Protein AF-U5VV62-F1 (afdb_monomer)

Secondary structure (DSSP, 8-state):
-PPP-----STTSSHHHHHHHHHTTS---EEE--HHHHHHHHHT-TTS---HHHHHHHHHHHHHS---GGGEEES--S-HHHHHHHHHHHHHTTTTS--

Sequence (99 aa):
MSTLLVIAGPPGAGKSTVSSIVSSRLSPSVLLPSVERCVQDVTTREGNRDDEPGTRHMHQQFVQAPIDARHLIIEPTGTPEEVATSILSRYRQGAFSYA

pLDDT: mean 79.94, std 8.94, range [45.31, 92.56]

Solvent-accessible surface area (backbone atoms only — not comparable to full-atom values): 6263 Å² total; per-residue (Å²): 136,89,84,87,86,86,82,80,73,62,93,88,64,48,47,69,60,53,50,51,59,48,52,75,73,48,70,58,76,45,82,44,63,52,63,67,57,53,35,52,59,46,61,71,41,91,90,58,71,88,44,52,70,59,45,50,55,53,47,51,52,61,72,69,45,97,65,63,69,70,26,52,41,70,60,74,71,78,53,73,67,55,43,50,51,52,52,54,51,40,52,76,71,48,58,46,59,84,132

Mean predicted aligned error: 8.12 Å

InterPro domains:
  IPR027417 P-loop containing nucleoside triphosphate hydrolase [G3DSA:3.40.50.300] (1-31)
  IPR027417 P-loop containing nucleoside triphosphate hydrolase [G3DSA:3.40.50.300] (32-99)
  IPR027417 P-loop containing nucleoside triphosphate hydrolase [SSF52540] (4-93)

Organism: NCBI:txid1246995

Foldseek 3Di:
DDDDDDQDDDPPPCSVVVVVVVPVVDLAADEQADLVVQQVVVVPDPDDDNPSVVSVVVSVCVVPDPHDCLRYDYRDDDDPVVVVVVVVVCVVVVSRPDD

Nearest PDB structures (foldseek):
  4rfv-assembly1_B  TM=2.851E-01  e=2.816E+00  Mycobacterium tuberculosis H37Rv
  4rfv-assembly1_A  TM=2.843E-01  e=3.422E+00  Mycobacterium tuberculosis H37Rv

Structure (mmCIF, N/CA/C/O backbone):
data_AF-U5VV62-F1
#
_entry.id   AF-U5VV62-F1
#
loop_
_atom_site.group_PDB
_atom_site.id
_atom_site.type_symbol
_atom_site.label_atom_id
_atom_site.label_alt_id
_atom_site.label_comp_id
_atom_site.label_asym_id
_atom_site.label_entity_id
_atom_site.label_seq_id
_atom_site.pdbx_PDB_ins_code
_atom_site.Cartn_x
_atom_site.Cartn_y
_atom_site.Cartn_z
_atom_site.occupancy
_atom_site.B_iso_or_equiv
_atom_site.auth_seq_id
_atom_site.auth_comp_id
_atom_site.auth_asym_id
_atom_site.auth_atom_id
_atom_site.pdbx_PDB_model_num
ATOM 1 N N . MET A 1 1 ? -0.870 9.113 19.472 1.00 45.31 1 MET A N 1
ATOM 2 C CA . MET A 1 1 ? 0.506 8.729 19.086 1.00 45.31 1 MET A CA 1
ATOM 3 C C . MET A 1 1 ? 0.441 7.955 17.777 1.00 45.31 1 MET A C 1
ATOM 5 O O . MET A 1 1 ? -0.439 7.115 17.635 1.00 45.31 1 MET A O 1
ATOM 9 N N . SER A 1 2 ? 1.285 8.278 16.799 1.00 51.91 2 SER A N 1
ATOM 10 C CA . SER A 1 2 ? 1.415 7.512 15.551 1.00 51.91 2 SER A CA 1
ATOM 11 C C . SER A 1 2 ? 2.551 6.507 15.707 1.00 51.91 2 SER A C 1
ATOM 13 O O . SER A 1 2 ? 3.675 6.913 15.995 1.00 51.91 2 SER A O 1
ATOM 15 N N . THR A 1 3 ? 2.259 5.220 15.537 1.00 63.03 3 THR A N 1
ATOM 16 C CA . THR A 1 3 ? 3.247 4.142 15.662 1.00 63.03 3 THR A CA 1
ATOM 17 C C . THR A 1 3 ? 3.628 3.662 14.266 1.00 63.03 3 THR A C 1
ATOM 19 O O . THR A 1 3 ? 2.767 3.212 13.516 1.00 63.03 3 THR A O 1
ATOM 22 N N . LEU A 1 4 ? 4.907 3.772 13.908 1.00 68.00 4 LEU A N 1
ATOM 23 C CA . LEU A 1 4 ? 5.470 3.190 12.689 1.00 68.00 4 LEU A CA 1
ATOM 24 C C . LEU A 1 4 ? 6.046 1.809 13.030 1.00 68.00 4 LEU A C 1
ATOM 26 O O . LEU A 1 4 ? 6.908 1.709 13.901 1.00 68.00 4 LEU A O 1
ATOM 30 N N . LEU A 1 5 ? 5.586 0.759 12.345 1.00 69.88 5 LEU A N 1
ATOM 31 C CA . LEU A 1 5 ? 6.098 -0.604 12.500 1.00 69.88 5 LEU A CA 1
ATOM 32 C C . LEU A 1 5 ? 6.861 -1.017 11.237 1.00 69.88 5 LEU A C 1
ATOM 34 O O . LEU A 1 5 ? 6.267 -1.178 10.175 1.00 69.88 5 LEU A O 1
ATOM 38 N N . VAL A 1 6 ? 8.177 -1.191 11.359 1.00 78.06 6 VAL A N 1
ATOM 39 C CA . VAL A 1 6 ? 9.060 -1.627 10.267 1.00 78.06 6 VAL A CA 1
ATOM 40 C C . VAL A 1 6 ? 9.453 -3.087 10.483 1.00 78.06 6 VAL A C 1
ATOM 42 O O . VAL A 1 6 ? 9.917 -3.447 11.562 1.00 78.06 6 VAL A O 1
ATOM 45 N N . ILE A 1 7 ? 9.306 -3.923 9.449 1.00 76.62 7 ILE A N 1
ATOM 46 C CA . ILE A 1 7 ? 9.737 -5.330 9.446 1.00 76.62 7 ILE A CA 1
ATOM 47 C C . ILE A 1 7 ? 10.847 -5.485 8.401 1.00 76.62 7 ILE A C 1
ATOM 49 O O . ILE A 1 7 ? 10.592 -5.463 7.199 1.00 76.62 7 ILE A O 1
ATOM 53 N N . ALA A 1 8 ? 12.091 -5.633 8.856 1.00 83.06 8 ALA A N 1
ATOM 54 C CA . ALA A 1 8 ? 13.280 -5.711 8.006 1.00 83.06 8 ALA A CA 1
ATOM 55 C C . ALA A 1 8 ? 14.181 -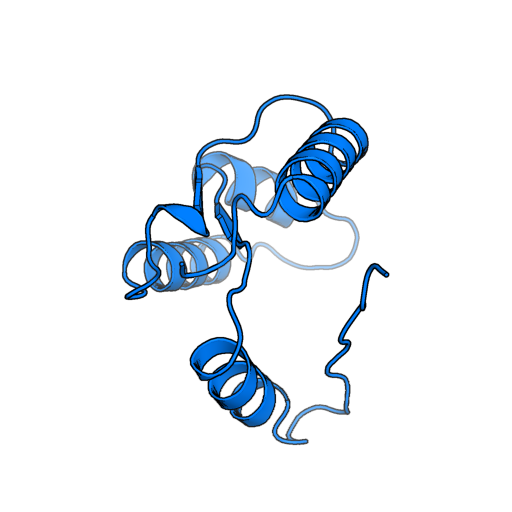6.900 8.390 1.00 83.06 8 ALA A C 1
ATOM 57 O O . ALA A 1 8 ? 14.068 -7.456 9.477 1.00 83.06 8 ALA A O 1
ATOM 58 N N . GLY A 1 9 ? 15.064 -7.314 7.476 1.00 74.50 9 GLY A N 1
ATOM 59 C CA . GLY A 1 9 ? 15.948 -8.476 7.631 1.00 74.50 9 GLY A CA 1
ATOM 60 C C . GLY A 1 9 ? 16.495 -8.993 6.288 1.00 74.50 9 GLY A C 1
ATOM 61 O O . GLY A 1 9 ? 15.887 -8.737 5.243 1.00 74.50 9 GLY A O 1
ATOM 62 N N . PRO A 1 10 ? 17.615 -9.738 6.267 1.00 66.25 10 PRO A N 1
ATOM 63 C CA . PRO A 1 10 ? 18.225 -10.244 5.030 1.00 66.25 10 PRO A CA 1
ATOM 64 C C . PRO A 1 10 ? 17.305 -11.229 4.276 1.00 66.25 10 PRO A C 1
ATOM 66 O O . PRO A 1 10 ? 16.286 -11.673 4.827 1.00 66.25 10 PRO A O 1
ATOM 69 N N . PRO A 1 11 ? 17.586 -11.563 3.001 1.00 81.81 11 PRO A N 1
ATOM 70 C CA . PRO A 1 11 ? 16.870 -12.623 2.284 1.00 81.81 11 PRO A CA 1
ATOM 71 C C . PRO A 1 11 ? 16.778 -13.905 3.130 1.00 81.81 11 PRO A C 1
ATOM 73 O O . PRO A 1 11 ? 17.739 -14.279 3.793 1.00 81.81 11 PRO A O 1
ATOM 76 N N . GLY A 1 12 ? 15.602 -14.538 3.180 1.00 80.62 12 GLY A N 1
ATOM 77 C CA . GLY A 1 12 ? 15.368 -15.736 4.002 1.00 80.62 12 GLY A CA 1
ATOM 78 C C . GLY A 1 12 ?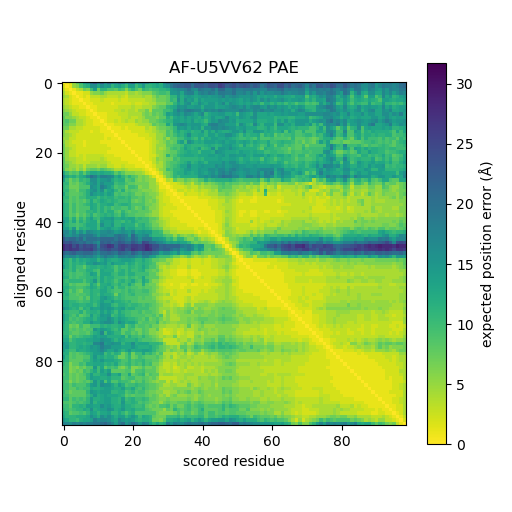 15.054 -15.500 5.490 1.00 80.62 12 GLY A C 1
ATOM 79 O O . GLY A 1 12 ? 14.589 -16.422 6.147 1.00 80.62 12 GLY A O 1
ATOM 80 N N . ALA A 1 13 ? 15.184 -14.279 6.027 1.00 81.88 13 ALA A N 1
ATOM 81 C CA . ALA A 1 13 ? 14.955 -13.988 7.456 1.00 81.88 13 ALA A CA 1
ATOM 82 C C . ALA A 1 13 ? 13.485 -14.061 7.938 1.00 81.88 13 ALA A C 1
ATOM 84 O O . ALA A 1 13 ? 13.168 -13.597 9.028 1.00 81.88 13 ALA A O 1
ATOM 85 N N . GLY A 1 14 ? 12.554 -14.560 7.118 1.00 80.50 14 GLY A N 1
ATOM 86 C CA . GLY A 1 14 ? 11.146 -14.704 7.511 1.00 80.50 14 GLY A CA 1
ATOM 87 C C . GLY A 1 14 ? 10.321 -13.409 7.547 1.00 80.50 14 GLY A C 1
ATOM 88 O O . GLY A 1 14 ? 9.199 -13.430 8.044 1.00 80.50 14 GLY A O 1
ATOM 89 N N . LYS A 1 15 ? 10.819 -12.290 6.993 1.00 85.12 15 LYS A N 1
ATOM 90 C CA . LYS A 1 15 ? 10.097 -10.997 6.935 1.00 85.12 15 LYS A CA 1
ATOM 91 C C . LYS A 1 15 ? 8.658 -11.126 6.438 1.00 85.12 15 LYS A C 1
ATOM 93 O O . LYS A 1 15 ? 7.767 -10.535 7.036 1.00 85.12 15 LYS A O 1
ATOM 98 N N . SER A 1 16 ? 8.431 -11.881 5.362 1.00 78.69 16 SER A N 1
ATOM 99 C CA . SER A 1 16 ? 7.096 -12.056 4.778 1.00 78.69 16 SER A CA 1
ATOM 100 C C . SER A 1 16 ? 6.168 -12.826 5.718 1.00 78.69 16 SER A C 1
ATOM 102 O O . SER A 1 16 ? 5.014 -12.447 5.879 1.00 78.69 16 SER A O 1
ATOM 104 N N . THR A 1 17 ? 6.688 -13.839 6.420 1.00 82.00 17 THR A N 1
ATOM 105 C CA . THR A 1 17 ? 5.950 -14.579 7.455 1.00 82.00 17 THR A CA 1
ATOM 106 C C . THR A 1 17 ? 5.565 -13.665 8.617 1.00 82.00 17 THR A C 1
ATOM 108 O O . THR A 1 17 ? 4.405 -13.630 9.016 1.00 82.00 17 THR A O 1
ATOM 111 N N . VAL A 1 18 ? 6.515 -12.874 9.126 1.00 77.94 18 VAL A N 1
ATOM 112 C CA . VAL A 1 18 ? 6.260 -11.911 10.210 1.00 77.94 18 VAL A CA 1
ATOM 113 C C . VAL A 1 18 ? 5.276 -10.828 9.758 1.00 77.94 18 VAL A C 1
ATOM 115 O O . VAL A 1 18 ? 4.338 -10.524 10.486 1.00 77.94 18 VAL A O 1
ATOM 118 N N . SER A 1 19 ? 5.436 -10.295 8.544 1.00 78.38 19 SER A N 1
ATOM 119 C CA . SER A 1 19 ? 4.541 -9.277 7.973 1.00 78.38 19 SER A CA 1
ATOM 120 C C . SER A 1 19 ? 3.119 -9.799 7.822 1.00 78.38 19 SER A C 1
ATOM 122 O O . SER A 1 19 ? 2.182 -9.096 8.184 1.00 78.38 19 SER A O 1
ATOM 124 N N . SER A 1 20 ? 2.958 -11.050 7.383 1.00 72.75 20 SER A N 1
ATOM 125 C CA . SER A 1 20 ? 1.654 -11.710 7.294 1.00 72.75 20 SER A CA 1
ATOM 126 C C . SER A 1 20 ? 0.979 -11.816 8.670 1.00 72.75 20 SER A C 1
ATOM 128 O O . SER A 1 20 ? -0.128 -11.311 8.851 1.00 72.75 20 SER A O 1
ATOM 130 N N . ILE A 1 21 ? 1.681 -12.338 9.684 1.00 77.44 21 ILE A N 1
ATOM 131 C CA . ILE A 1 21 ? 1.158 -12.466 11.061 1.00 77.44 21 ILE A CA 1
ATOM 132 C C . ILE A 1 21 ? 0.821 -11.102 11.677 1.00 77.44 21 ILE A C 1
ATOM 134 O O . ILE A 1 21 ? -0.165 -10.959 12.397 1.00 77.44 21 ILE A O 1
ATOM 138 N N . VAL A 1 22 ? 1.649 -10.089 11.431 1.00 76.88 22 VAL A N 1
ATOM 139 C CA . VAL A 1 22 ? 1.407 -8.727 11.916 1.00 76.88 22 VAL A CA 1
ATOM 140 C C . VAL A 1 22 ? 0.184 -8.126 11.228 1.00 76.88 22 VAL A C 1
ATOM 142 O O . VAL A 1 22 ? -0.684 -7.578 11.905 1.00 76.88 22 VAL A O 1
ATOM 145 N N . SER A 1 23 ? 0.072 -8.269 9.906 1.00 73.31 23 SER A N 1
ATOM 146 C C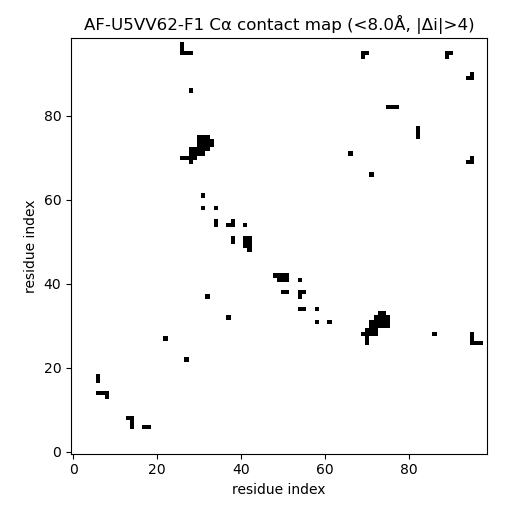A . SER A 1 23 ? -1.067 -7.758 9.137 1.00 73.31 23 SER A CA 1
ATOM 147 C C . SER A 1 23 ? -2.394 -8.409 9.524 1.00 73.31 23 SER A C 1
ATOM 149 O O . SER A 1 23 ? -3.420 -7.746 9.464 1.00 73.31 23 SER A O 1
ATOM 151 N N . SER A 1 24 ? -2.383 -9.660 10.003 1.00 70.31 24 SER A N 1
ATOM 152 C CA . SER A 1 24 ? -3.592 -10.333 10.489 1.00 70.3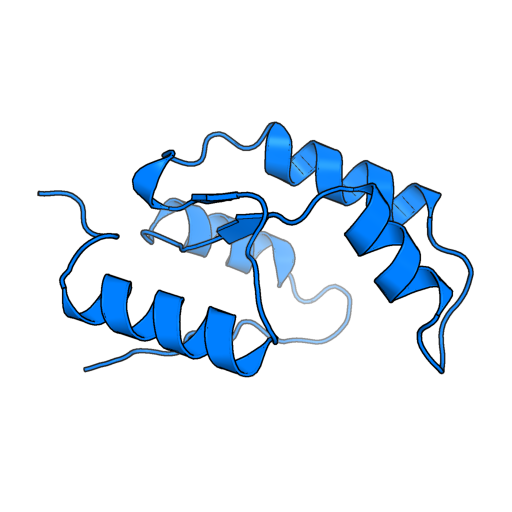1 24 SER A CA 1
ATOM 153 C C . SER A 1 24 ? -4.031 -9.880 11.887 1.00 70.31 24 SER A C 1
ATOM 155 O O . SER A 1 24 ? -5.096 -10.278 12.349 1.00 70.31 24 SER A O 1
ATOM 157 N N . ARG A 1 25 ? -3.184 -9.139 12.613 1.00 72.88 25 ARG A N 1
ATOM 158 C CA . ARG A 1 25 ? -3.426 -8.697 14.001 1.00 72.88 25 ARG A CA 1
ATOM 159 C C . ARG A 1 25 ? -3.613 -7.193 14.127 1.00 72.88 25 ARG A C 1
ATOM 161 O O . ARG A 1 25 ? -4.100 -6.728 15.153 1.00 72.88 25 ARG A O 1
ATOM 168 N N . LEU A 1 26 ? -3.170 -6.441 13.128 1.00 69.69 26 LEU A N 1
ATOM 169 C CA . LEU A 1 26 ? -3.338 -5.001 13.064 1.00 69.69 26 LEU A CA 1
ATOM 170 C C . LEU A 1 26 ? -4.467 -4.656 12.099 1.00 69.69 26 LEU A C 1
ATOM 172 O O . LEU A 1 26 ? -4.86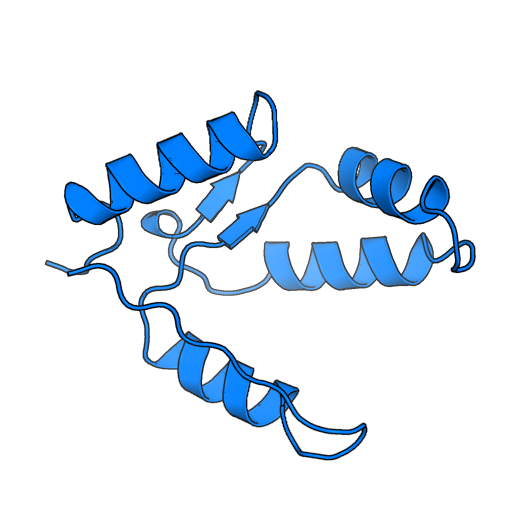7 -5.462 11.268 1.00 69.69 26 LEU A O 1
ATOM 176 N N . SER A 1 27 ? -4.943 -3.426 12.211 1.00 63.50 27 SER A N 1
ATOM 177 C CA . SER A 1 27 ? -5.803 -2.774 11.233 1.00 63.50 27 SER A CA 1
ATOM 178 C C . SER A 1 27 ? -4.921 -1.999 10.245 1.00 63.50 27 SER A C 1
ATOM 180 O O . SER A 1 27 ? -4.656 -0.817 10.487 1.00 63.50 27 SER A O 1
ATOM 182 N N . PRO A 1 28 ? -4.358 -2.628 9.192 1.00 65.62 28 PRO A N 1
ATOM 183 C CA . PRO A 1 28 ? -3.484 -1.922 8.263 1.00 65.62 28 PRO A CA 1
ATOM 184 C C . PRO A 1 28 ? -4.267 -0.869 7.476 1.00 65.62 28 PRO A C 1
ATOM 186 O O . PRO A 1 28 ? -5.488 -0.872 7.437 1.00 65.62 28 PRO A O 1
ATOM 189 N N . SER A 1 29 ? -3.571 0.048 6.821 1.00 65.38 29 SER A N 1
ATOM 190 C CA . SER A 1 29 ? -4.140 0.799 5.701 1.00 65.38 29 SER A CA 1
ATOM 191 C C . SER A 1 29 ? -3.320 0.443 4.473 1.00 65.38 29 SER A C 1
ATOM 193 O O . SER A 1 29 ? -2.093 0.523 4.520 1.00 65.38 29 SER A O 1
ATOM 195 N N . VAL A 1 30 ? -3.973 -0.011 3.410 1.00 75.81 30 VAL A N 1
ATOM 196 C CA . VAL A 1 30 ? -3.342 -0.479 2.178 1.00 75.81 30 VAL A CA 1
ATOM 197 C C . VAL A 1 30 ? -3.670 0.497 1.062 1.00 75.81 30 VAL A C 1
ATOM 199 O O . VAL A 1 30 ? -4.835 0.772 0.777 1.00 75.81 30 VAL A O 1
ATOM 202 N N . LEU A 1 31 ? -2.622 1.024 0.437 1.00 77.94 31 LEU A N 1
ATOM 203 C CA . LEU A 1 31 ? -2.724 1.838 -0.763 1.00 77.94 31 LEU A CA 1
ATOM 204 C C . LEU A 1 31 ? -2.764 0.919 -1.982 1.00 77.94 31 LEU A C 1
ATOM 206 O O . LEU A 1 31 ? -1.835 0.138 -2.178 1.00 77.94 31 LEU A O 1
ATOM 210 N N . LEU A 1 32 ? -3.811 1.024 -2.797 1.00 85.94 32 LEU A N 1
ATOM 211 C CA . LEU A 1 32 ? -3.999 0.188 -3.979 1.00 85.94 32 LEU A CA 1
ATOM 212 C C . LEU A 1 32 ? -4.290 1.057 -5.215 1.00 85.94 32 LEU A C 1
ATOM 214 O O . LEU A 1 32 ? -5.454 1.283 -5.557 1.00 85.94 32 LEU A O 1
ATOM 218 N N . PRO A 1 33 ? -3.244 1.587 -5.877 1.00 83.25 33 PRO A N 1
ATOM 219 C CA . PRO A 1 33 ? -3.382 2.232 -7.178 1.00 83.25 33 PRO A CA 1
ATOM 220 C C . PRO A 1 33 ? -3.839 1.246 -8.261 1.00 83.25 33 PRO A C 1
ATOM 222 O O . PRO A 1 33 ? -3.848 0.026 -8.059 1.00 83.25 33 PRO A O 1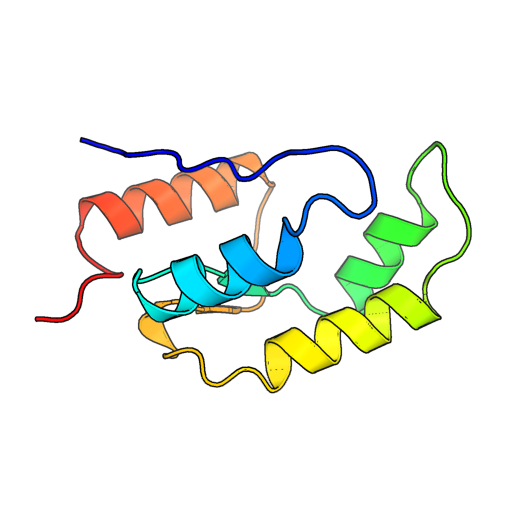
ATOM 225 N N . SER A 1 34 ? -4.191 1.775 -9.433 1.00 89.31 34 SER A N 1
ATOM 226 C CA . SER A 1 34 ? -4.446 0.935 -10.603 1.00 89.31 34 SER A CA 1
ATOM 227 C C . SER A 1 34 ? -3.198 0.134 -10.978 1.00 89.31 34 SER A C 1
ATOM 229 O O . SER A 1 34 ? -2.061 0.582 -10.784 1.00 89.31 34 SER A O 1
ATOM 231 N N . VAL A 1 35 ? -3.405 -1.062 -11.531 1.00 91.25 35 VAL A N 1
ATOM 232 C CA . VAL A 1 35 ? -2.296 -1.933 -11.936 1.00 91.25 35 VAL A CA 1
ATOM 233 C C . VAL A 1 35 ? -1.450 -1.275 -13.027 1.00 91.25 35 VAL A C 1
ATOM 235 O O . VAL A 1 35 ? -0.231 -1.406 -13.015 1.00 91.25 35 VAL A O 1
ATOM 238 N N . GLU A 1 36 ? -2.067 -0.494 -13.914 1.00 92.56 36 GLU A N 1
ATOM 239 C CA . GLU A 1 36 ? -1.396 0.270 -14.967 1.00 92.56 36 GLU A CA 1
ATOM 240 C C . GLU A 1 36 ? -0.427 1.296 -14.379 1.00 92.56 36 GLU A C 1
ATOM 242 O O . GLU A 1 36 ? 0.711 1.398 -14.838 1.00 92.56 36 GLU A O 1
ATOM 247 N N . ARG A 1 37 ? -0.841 2.007 -13.322 1.00 88.31 37 ARG A N 1
ATOM 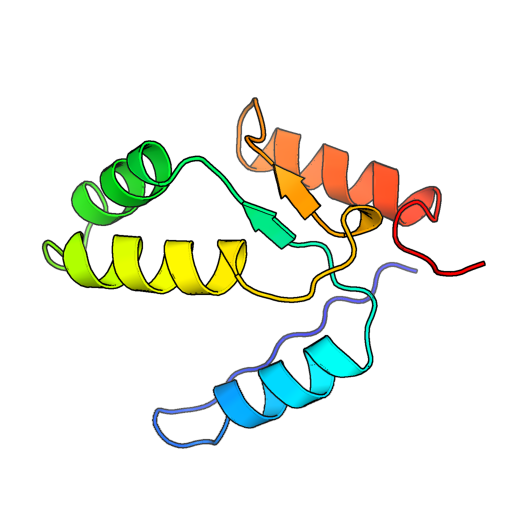248 C CA . ARG A 1 37 ? 0.026 2.965 -12.632 1.00 88.31 37 ARG A CA 1
ATOM 249 C C . ARG A 1 37 ? 1.188 2.261 -11.941 1.00 88.31 37 ARG A C 1
ATOM 251 O O . ARG A 1 37 ? 2.324 2.696 -12.078 1.00 88.31 37 ARG A O 1
ATOM 258 N N . CYS A 1 38 ? 0.928 1.139 -11.267 1.00 88.00 38 CYS A N 1
ATOM 259 C CA . CYS A 1 38 ? 1.988 0.339 -10.651 1.00 88.00 38 CYS A CA 1
ATOM 260 C C . CYS A 1 38 ? 3.008 -0.167 -11.683 1.00 88.00 38 CYS A C 1
ATOM 262 O O . CYS A 1 38 ? 4.209 -0.115 -11.429 1.00 88.00 38 CYS A O 1
ATOM 264 N N . VAL A 1 39 ? 2.548 -0.639 -12.847 1.00 89.62 39 VAL A N 1
ATOM 265 C CA . VAL A 1 39 ? 3.426 -1.099 -13.935 1.00 89.62 39 VAL A CA 1
ATOM 266 C C . VAL A 1 39 ? 4.265 0.056 -14.482 1.00 89.62 39 VAL A C 1
ATOM 268 O O . VAL A 1 39 ? 5.476 -0.100 -14.639 1.00 89.62 39 VAL A O 1
ATOM 271 N N . GLN A 1 40 ? 3.662 1.224 -14.715 1.00 87.25 40 GLN A N 1
ATOM 272 C CA . GLN A 1 40 ? 4.390 2.416 -15.154 1.00 87.25 40 GLN A CA 1
ATOM 273 C C . GLN A 1 40 ? 5.478 2.822 -14.144 1.00 87.25 40 GLN A C 1
ATOM 275 O O . GLN A 1 40 ? 6.622 3.061 -14.532 1.00 87.25 40 GLN A O 1
ATOM 280 N N . ASP A 1 41 ? 5.152 2.853 -12.851 1.00 85.31 41 ASP A N 1
ATOM 281 C CA . ASP A 1 41 ? 6.090 3.251 -11.796 1.00 85.31 41 ASP A CA 1
ATOM 282 C C . ASP A 1 41 ? 7.285 2.285 -11.680 1.00 85.31 41 ASP A C 1
ATOM 284 O O . ASP A 1 41 ? 8.415 2.715 -11.449 1.00 85.31 41 ASP A O 1
ATOM 288 N N . VAL A 1 42 ? 7.067 0.974 -11.850 1.00 85.75 42 VAL A N 1
ATOM 289 C CA . VAL A 1 42 ? 8.138 -0.037 -11.757 1.00 85.75 42 VAL A CA 1
ATOM 290 C C . VAL A 1 42 ? 9.023 -0.043 -13.003 1.00 85.75 42 VAL A C 1
ATOM 292 O O . VAL A 1 42 ? 10.244 -0.093 -12.878 1.00 85.75 42 VAL A O 1
ATOM 295 N N . THR A 1 43 ? 8.429 0.052 -14.194 1.00 82.44 43 THR A N 1
ATOM 296 C CA . THR A 1 43 ? 9.163 0.022 -15.475 1.00 82.44 43 THR A CA 1
ATOM 297 C C . THR A 1 43 ? 10.000 1.279 -15.730 1.00 82.44 43 THR A C 1
ATOM 299 O O . THR A 1 43 ? 10.976 1.225 -16.475 1.00 82.44 43 THR A O 1
ATOM 302 N N . THR A 1 44 ? 9.673 2.403 -15.085 1.00 81.38 44 THR A N 1
ATOM 303 C CA . THR A 1 44 ? 10.408 3.677 -15.218 1.00 81.38 44 THR A CA 1
ATOM 304 C C . THR A 1 44 ? 11.439 3.929 -14.110 1.00 81.38 44 THR A C 1
ATOM 306 O O . THR A 1 44 ? 12.109 4.963 -14.112 1.00 81.38 44 THR A O 1
ATOM 309 N N . ARG A 1 45 ? 11.601 3.002 -13.157 1.00 79.50 45 ARG A N 1
ATOM 310 C CA . ARG A 1 45 ? 12.478 3.174 -11.992 1.00 79.50 45 ARG A CA 1
ATOM 311 C C . ARG A 1 45 ? 13.951 2.928 -12.339 1.00 79.50 45 ARG A C 1
ATOM 313 O O . ARG A 1 45 ? 14.310 1.875 -12.864 1.00 79.50 45 ARG A O 1
ATOM 320 N N . GLU A 1 46 ? 14.839 3.852 -11.960 1.00 69.56 46 GLU A N 1
ATOM 321 C CA . GLU A 1 46 ? 16.286 3.618 -12.059 1.00 69.56 46 GLU A CA 1
ATOM 322 C C . GLU A 1 46 ? 16.712 2.430 -11.175 1.00 69.56 46 GLU A C 1
ATOM 324 O O . GLU A 1 46 ? 16.478 2.416 -9.964 1.00 69.56 46 GLU A O 1
ATOM 329 N N . GLY A 1 47 ? 17.362 1.431 -11.783 1.00 64.25 47 GLY A N 1
ATOM 330 C CA . GLY A 1 47 ? 18.081 0.372 -11.068 1.00 64.25 47 GLY A CA 1
ATOM 331 C C . GLY A 1 47 ? 17.476 -1.038 -11.066 1.00 64.25 47 GLY A C 1
ATOM 332 O O . GLY A 1 47 ? 18.175 -1.940 -10.608 1.00 64.25 47 GLY A O 1
ATOM 333 N N . ASN A 1 48 ? 16.261 -1.302 -11.578 1.00 59.41 48 ASN A N 1
ATOM 334 C CA . ASN A 1 48 ? 15.831 -2.693 -11.811 1.00 59.41 48 ASN A CA 1
ATOM 335 C C . ASN A 1 48 ? 14.678 -2.858 -12.824 1.00 59.41 48 ASN A C 1
ATOM 337 O O . ASN A 1 48 ? 13.559 -2.444 -12.552 1.00 59.41 48 ASN A O 1
ATOM 341 N N . ARG A 1 49 ? 15.037 -3.522 -13.936 1.00 59.06 49 ARG A N 1
ATOM 342 C CA . ARG A 1 49 ? 14.382 -4.604 -14.705 1.00 59.06 49 ARG A CA 1
ATOM 343 C C . ARG A 1 49 ? 12.858 -4.542 -14.879 1.00 59.06 49 ARG A C 1
ATOM 345 O O . ARG A 1 49 ? 12.137 -4.604 -13.896 1.00 59.06 49 ARG A O 1
ATOM 352 N N . ASP A 1 50 ? 12.421 -4.564 -16.145 1.00 67.25 50 ASP A N 1
ATOM 353 C CA . ASP A 1 50 ? 11.066 -4.915 -16.607 1.00 67.25 50 ASP A CA 1
ATOM 354 C C . ASP A 1 50 ? 10.450 -6.044 -15.758 1.00 67.25 50 ASP A C 1
ATOM 356 O O . ASP A 1 50 ? 10.616 -7.230 -16.046 1.00 67.25 50 ASP A O 1
ATOM 360 N N . ASP A 1 51 ? 9.762 -5.677 -14.678 1.00 81.00 51 ASP A N 1
ATOM 361 C CA . ASP A 1 51 ? 9.055 -6.600 -13.787 1.00 81.00 51 ASP A CA 1
ATOM 362 C C . ASP A 1 51 ? 7.553 -6.323 -13.832 1.00 81.00 51 ASP A C 1
ATOM 364 O O . ASP A 1 51 ? 6.839 -6.353 -12.828 1.00 81.00 51 ASP A O 1
ATOM 368 N N . GLU A 1 52 ? 7.050 -6.030 -15.030 1.00 86.81 52 GLU A N 1
ATOM 369 C CA . GLU A 1 52 ? 5.616 -5.960 -15.279 1.00 86.81 52 GLU A CA 1
ATOM 370 C C . GLU A 1 52 ? 4.903 -7.255 -14.834 1.00 86.81 52 GLU A C 1
ATOM 372 O O . GLU A 1 52 ? 3.910 -7.146 -14.104 1.00 86.81 52 GLU A O 1
ATOM 377 N N . PRO A 1 53 ? 5.380 -8.475 -15.177 1.00 88.81 53 PRO A N 1
ATOM 378 C CA . PRO A 1 53 ? 4.704 -9.701 -14.762 1.00 88.81 53 PRO A CA 1
ATOM 379 C C . PRO A 1 53 ? 4.630 -9.852 -13.237 1.00 88.81 53 PRO A C 1
ATOM 381 O O . PRO A 1 53 ? 3.561 -10.175 -12.711 1.00 88.81 53 PRO A O 1
ATOM 384 N N . GLY A 1 54 ? 5.725 -9.579 -12.516 1.00 88.06 54 GLY A N 1
ATOM 385 C CA . GLY A 1 54 ? 5.746 -9.618 -11.054 1.00 88.06 54 GLY A CA 1
ATOM 386 C C . GLY A 1 54 ? 4.843 -8.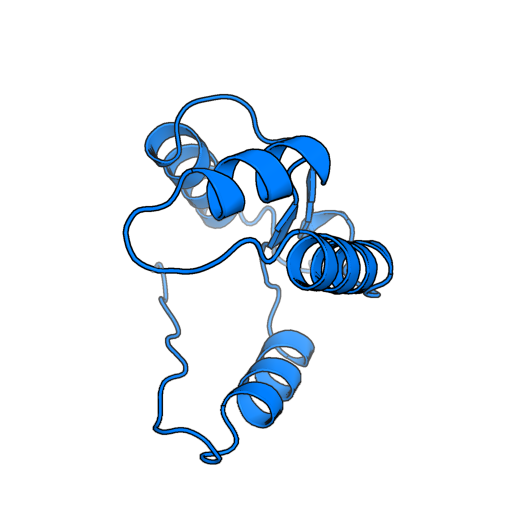554 -10.436 1.00 88.06 54 GLY A C 1
ATOM 387 O O . GLY A 1 54 ? 4.087 -8.847 -9.508 1.00 88.06 54 GLY A O 1
ATOM 388 N N . THR A 1 55 ? 4.826 -7.351 -11.013 1.00 88.81 55 THR A N 1
ATOM 389 C CA . THR A 1 55 ? 3.967 -6.243 -10.570 1.00 88.81 55 THR A CA 1
ATOM 390 C C . THR A 1 55 ? 2.486 -6.588 -10.703 1.00 88.81 55 THR A C 1
ATOM 392 O O . THR A 1 55 ? 1.726 -6.412 -9.750 1.00 88.81 55 THR A O 1
ATOM 395 N N . ARG A 1 56 ? 2.062 -7.137 -11.849 1.00 91.38 56 ARG A N 1
ATOM 396 C CA . ARG A 1 56 ? 0.668 -7.560 -12.065 1.00 91.38 56 ARG A CA 1
ATOM 397 C C . ARG A 1 56 ? 0.268 -8.700 -11.136 1.00 91.38 56 ARG A C 1
ATOM 399 O O . ARG A 1 56 ? -0.819 -8.665 -10.562 1.00 91.38 56 ARG A O 1
ATOM 406 N N . HIS A 1 57 ? 1.150 -9.684 -10.959 1.00 89.19 57 HIS A N 1
ATOM 407 C CA . HIS A 1 57 ? 0.908 -10.795 -10.043 1.00 89.19 57 HIS A CA 1
ATOM 408 C C . HIS A 1 57 ? 0.726 -10.307 -8.600 1.00 89.19 57 HIS A C 1
ATOM 410 O O . HIS A 1 57 ? -0.233 -10.683 -7.928 1.00 89.19 57 HIS A O 1
ATOM 416 N N . MET A 1 58 ? 1.608 -9.421 -8.137 1.00 86.81 58 MET A N 1
ATOM 417 C CA . MET A 1 58 ? 1.522 -8.838 -6.802 1.00 86.81 58 MET A CA 1
ATOM 418 C C . MET A 1 58 ? 0.260 -7.979 -6.635 1.00 86.81 58 MET A C 1
ATOM 420 O O . MET A 1 58 ? -0.411 -8.083 -5.611 1.00 86.81 58 MET A O 1
ATOM 424 N N . HIS A 1 59 ? -0.113 -7.177 -7.639 1.00 91.44 59 HIS A N 1
ATOM 425 C CA . HIS A 1 59 ? -1.352 -6.387 -7.611 1.00 91.44 59 HIS A CA 1
ATOM 426 C C . HIS A 1 59 ? -2.590 -7.273 -7.430 1.00 91.44 59 HIS A C 1
ATOM 428 O O . HIS A 1 59 ? -3.410 -7.011 -6.549 1.00 91.44 59 HIS A O 1
ATOM 434 N N . GLN A 1 60 ? -2.677 -8.384 -8.171 1.00 90.69 60 GLN A N 1
ATOM 435 C CA . GLN A 1 60 ? -3.771 -9.349 -8.023 1.00 90.69 60 GLN A CA 1
ATOM 436 C C . GLN A 1 60 ? -3.864 -9.929 -6.607 1.00 90.69 60 GLN A C 1
ATOM 438 O O . GLN A 1 60 ? -4.970 -10.082 -6.091 1.00 90.69 60 GLN A O 1
ATOM 443 N N . GLN A 1 61 ? -2.730 -10.207 -5.953 1.00 88.31 61 GLN A N 1
ATOM 444 C CA . GLN A 1 61 ? -2.728 -10.691 -4.570 1.00 88.31 61 GLN A CA 1
ATOM 445 C C . GLN A 1 61 ? -3.343 -9.674 -3.600 1.00 88.31 61 GLN A C 1
ATOM 447 O O . GLN A 1 61 ? -4.081 -10.072 -2.702 1.00 88.31 61 GLN A O 1
ATOM 452 N N . PHE A 1 62 ? -3.095 -8.373 -3.788 1.00 86.25 62 PHE A N 1
ATOM 453 C CA . PHE A 1 62 ? -3.712 -7.329 -2.964 1.00 86.25 62 PHE A CA 1
ATOM 454 C C . PHE A 1 62 ? -5.205 -7.155 -3.247 1.00 86.25 62 PHE A C 1
ATOM 456 O O . PHE A 1 62 ? -5.975 -6.987 -2.305 1.00 86.25 62 PHE A O 1
ATOM 463 N N . VAL A 1 63 ? -5.626 -7.239 -4.513 1.00 87.19 63 VAL A N 1
ATOM 464 C CA . VAL A 1 63 ? -7.050 -7.181 -4.895 1.00 87.19 63 VAL A CA 1
ATOM 465 C C . VAL A 1 63 ? -7.842 -8.343 -4.289 1.00 87.19 63 VAL A C 1
ATOM 467 O O . VAL A 1 63 ? -8.988 -8.169 -3.887 1.00 87.19 63 VAL A O 1
ATOM 470 N N . GLN A 1 64 ? -7.242 -9.532 -4.224 1.00 87.69 64 GLN A N 1
ATOM 471 C CA . GLN A 1 64 ? -7.889 -10.743 -3.710 1.00 87.69 64 GLN A CA 1
ATOM 472 C C . GLN A 1 64 ? -7.744 -10.923 -2.193 1.00 87.69 64 GLN A C 1
ATOM 474 O O . GLN A 1 64 ? -8.357 -11.829 -1.625 1.00 87.69 64 GLN A O 1
ATOM 479 N N . ALA A 1 65 ? -6.931 -10.102 -1.526 1.00 83.88 65 ALA A N 1
ATOM 480 C CA . ALA A 1 65 ? -6.711 -10.225 -0.095 1.00 83.88 65 ALA A CA 1
ATOM 481 C C . ALA A 1 65 ? -7.999 -9.888 0.685 1.00 83.88 65 ALA A C 1
ATOM 483 O O . ALA A 1 65 ? -8.666 -8.901 0.370 1.00 83.88 65 ALA A O 1
ATOM 484 N N . PRO A 1 66 ? -8.347 -10.657 1.735 1.00 82.75 66 PRO A N 1
ATOM 485 C CA . PRO A 1 66 ? -9.535 -10.417 2.553 1.00 82.75 66 PRO A CA 1
ATOM 486 C C . PRO A 1 66 ? -9.307 -9.243 3.523 1.00 82.75 66 PRO A C 1
ATOM 488 O O . PRO A 1 66 ? -9.257 -9.415 4.739 1.00 82.75 66 PRO A O 1
ATOM 491 N N . ILE A 1 67 ? -9.118 -8.045 2.975 1.00 81.94 67 ILE A N 1
ATOM 492 C CA . ILE A 1 67 ? -8.897 -6.805 3.717 1.00 81.94 67 ILE A CA 1
ATOM 493 C C . ILE A 1 67 ? -10.227 -6.051 3.787 1.00 81.94 67 ILE A C 1
ATOM 495 O O . ILE A 1 67 ? -10.851 -5.798 2.758 1.00 81.94 67 ILE A O 1
ATOM 499 N N . ASP A 1 68 ? -10.665 -5.672 4.992 1.00 83.06 68 ASP A N 1
ATOM 500 C CA . ASP A 1 68 ? -11.856 -4.828 5.164 1.00 83.06 68 ASP A CA 1
ATOM 501 C C . ASP A 1 68 ? -11.681 -3.519 4.373 1.00 83.06 68 ASP A C 1
ATOM 503 O O . ASP A 1 68 ? -10.649 -2.850 4.470 1.00 83.06 68 ASP A O 1
ATOM 507 N N . ALA A 1 69 ? -12.699 -3.143 3.596 1.00 83.62 69 ALA A N 1
ATOM 508 C CA . ALA A 1 69 ? -12.676 -1.966 2.734 1.00 83.62 69 ALA A CA 1
ATOM 509 C C . ALA A 1 69 ? -12.312 -0.666 3.475 1.00 83.62 69 ALA A C 1
ATOM 511 O O . ALA A 1 69 ? -11.746 0.239 2.864 1.00 83.62 69 ALA A O 1
ATOM 512 N N . ARG A 1 70 ? -12.552 -0.570 4.793 1.00 83.62 70 ARG A N 1
ATOM 513 C CA . ARG A 1 70 ? -12.135 0.586 5.609 1.00 83.62 70 ARG A CA 1
ATOM 514 C C . ARG A 1 70 ? -10.626 0.825 5.568 1.00 83.62 70 ARG A C 1
ATOM 516 O O . ARG A 1 70 ? -10.175 1.964 5.682 1.00 83.62 70 ARG A O 1
ATOM 523 N N . HIS A 1 71 ? -9.861 -0.251 5.415 1.00 82.88 71 HIS A N 1
ATOM 524 C CA . HIS A 1 71 ? -8.408 -0.264 5.360 1.00 82.88 71 HIS A CA 1
ATOM 525 C C . HIS A 1 71 ? -7.880 -0.026 3.946 1.00 82.88 71 HIS A C 1
ATOM 527 O O . HIS A 1 71 ? -6.689 0.214 3.791 1.00 82.88 71 HIS A O 1
ATOM 533 N N . LEU A 1 72 ? -8.723 -0.072 2.914 1.00 85.00 72 LEU A N 1
ATOM 534 C CA . LEU A 1 72 ? -8.297 0.119 1.533 1.00 85.00 72 LEU A CA 1
ATOM 535 C C . LEU A 1 72 ? -8.366 1.593 1.124 1.00 85.00 72 LEU A C 1
ATOM 537 O O . LEU A 1 72 ? -9.297 2.333 1.452 1.00 85.00 72 LEU A O 1
ATOM 541 N N . ILE A 1 73 ? -7.359 2.017 0.368 1.00 86.75 73 ILE A N 1
ATOM 542 C CA . ILE A 1 73 ? -7.312 3.308 -0.313 1.00 86.75 73 ILE A CA 1
ATOM 543 C C . ILE A 1 73 ? -7.120 3.007 -1.788 1.00 86.75 73 ILE A C 1
ATOM 545 O O . ILE A 1 73 ? -6.005 2.766 -2.250 1.00 86.75 73 ILE A O 1
ATOM 549 N N . ILE A 1 74 ? -8.246 2.958 -2.488 1.00 87.62 74 ILE A N 1
ATOM 550 C CA . ILE A 1 74 ? -8.339 2.578 -3.893 1.00 87.62 74 ILE A CA 1
ATOM 551 C C . ILE A 1 74 ? -8.113 3.823 -4.744 1.00 87.62 74 ILE A C 1
ATOM 553 O O . ILE A 1 74 ? -8.690 4.868 -4.451 1.00 87.62 74 ILE A O 1
ATOM 557 N N . GLU A 1 75 ? -7.268 3.697 -5.767 1.00 86.38 75 GLU A N 1
ATOM 558 C CA . GLU A 1 75 ? -7.001 4.751 -6.758 1.00 86.38 75 GLU A CA 1
ATOM 559 C C . GLU A 1 75 ? -6.723 6.133 -6.133 1.00 86.38 75 GLU A C 1
ATOM 561 O O . GLU A 1 75 ? -7.418 7.115 -6.404 1.00 86.38 75 GLU A O 1
ATOM 566 N N . PRO A 1 76 ? -5.699 6.237 -5.268 1.00 84.56 76 PRO A N 1
ATOM 567 C CA . PRO A 1 76 ? -5.339 7.503 -4.647 1.00 84.56 76 PRO A CA 1
ATOM 568 C C . PRO A 1 76 ? -4.973 8.562 -5.699 1.00 84.56 76 PRO A C 1
ATOM 570 O O . PRO A 1 76 ? -4.195 8.314 -6.623 1.00 84.56 76 PRO A O 1
ATOM 573 N N . THR A 1 77 ? -5.492 9.773 -5.517 1.00 82.94 77 THR A N 1
ATOM 574 C CA . THR A 1 77 ? -5.156 10.948 -6.330 1.00 82.94 77 THR A CA 1
ATOM 575 C C . THR A 1 77 ? -4.142 11.839 -5.615 1.00 82.94 77 THR A C 1
ATOM 577 O O . THR A 1 77 ? -4.147 11.907 -4.386 1.00 82.94 77 THR A O 1
ATOM 580 N N . GLY A 1 78 ? -3.339 12.578 -6.382 1.00 85.81 78 GLY A N 1
ATOM 581 C CA . GLY A 1 78 ? -2.344 13.517 -5.853 1.00 85.81 78 GLY A CA 1
ATOM 582 C C . GLY A 1 78 ? -0.915 12.971 -5.853 1.00 85.81 78 GLY A C 1
ATOM 583 O O . GLY A 1 78 ? -0.636 11.903 -6.413 1.00 85.81 78 GLY A O 1
ATOM 584 N N . THR A 1 79 ? 0.000 13.733 -5.258 1.00 84.25 79 THR A N 1
ATOM 585 C CA . THR A 1 79 ? 1.395 13.323 -5.048 1.00 84.25 79 THR A CA 1
ATOM 586 C C . THR A 1 79 ? 1.507 12.319 -3.891 1.00 84.25 79 THR A C 1
ATOM 588 O O . THR A 1 79 ? 0.609 12.237 -3.045 1.00 84.25 79 THR A O 1
ATOM 591 N N . PRO A 1 80 ? 2.607 11.549 -3.794 1.00 80.38 80 PRO A N 1
ATOM 592 C CA . PRO A 1 80 ? 2.847 10.667 -2.650 1.00 80.38 80 PRO A CA 1
ATOM 593 C C . PRO A 1 80 ? 2.738 11.374 -1.289 1.00 80.38 80 PRO A C 1
ATOM 595 O O . PRO A 1 80 ? 2.202 10.803 -0.339 1.00 80.38 80 PRO A O 1
ATOM 598 N N . GLU A 1 81 ? 3.189 12.626 -1.191 1.00 82.19 81 GLU A N 1
ATOM 599 C CA . GLU A 1 81 ? 3.111 13.450 0.019 1.00 82.19 81 GL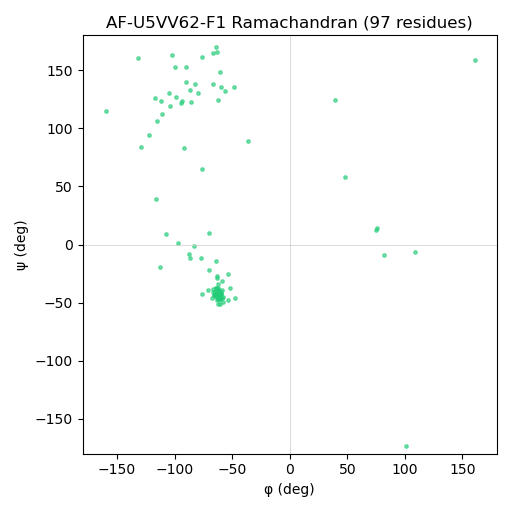U A CA 1
ATOM 600 C C . GLU A 1 81 ? 1.662 13.808 0.381 1.00 82.19 81 GLU A C 1
ATOM 602 O O . GLU A 1 81 ? 1.277 13.752 1.555 1.00 82.19 81 GLU A O 1
ATOM 607 N N . GLU A 1 82 ? 0.838 14.140 -0.614 1.00 80.50 82 GLU A N 1
ATOM 608 C CA . GLU A 1 82 ? -0.587 14.438 -0.432 1.00 80.50 82 GLU A CA 1
ATOM 609 C C . GLU A 1 82 ? -1.356 13.192 0.024 1.00 80.50 82 GLU A C 1
ATOM 611 O O . GLU A 1 82 ? -2.137 13.240 0.980 1.00 80.50 82 GLU A O 1
ATOM 616 N N . VAL A 1 83 ? -1.069 12.043 -0.593 1.00 83.12 83 VAL A N 1
ATOM 617 C CA . VAL A 1 83 ? -1.642 10.745 -0.215 1.00 83.12 83 VAL A CA 1
ATOM 618 C C . VAL A 1 83 ? -1.236 10.368 1.210 1.00 83.12 83 VAL A C 1
ATOM 620 O O . VAL A 1 83 ? -2.094 10.004 2.020 1.00 83.12 83 VAL A O 1
ATOM 623 N N . ALA A 1 84 ? 0.044 10.512 1.562 1.00 80.25 84 ALA A N 1
ATOM 624 C CA . ALA A 1 84 ? 0.532 10.266 2.917 1.00 80.25 84 ALA A CA 1
ATOM 625 C C . ALA A 1 84 ? -0.155 11.180 3.946 1.00 80.25 84 ALA A C 1
ATOM 627 O O . ALA A 1 84 ? -0.591 10.716 5.003 1.00 80.25 84 ALA A O 1
ATOM 628 N N . THR A 1 85 ? -0.322 12.463 3.621 1.00 83.06 85 THR A N 1
ATOM 629 C CA . THR A 1 85 ? -1.033 13.430 4.469 1.00 83.06 85 THR A CA 1
ATOM 630 C C . THR A 1 85 ? -2.491 13.015 4.694 1.00 83.06 85 THR A C 1
ATOM 632 O O . THR A 1 85 ? -2.972 13.035 5.832 1.00 83.06 85 THR A O 1
ATOM 635 N N . SER A 1 86 ? -3.181 12.568 3.641 1.00 84.31 86 SER A N 1
ATOM 636 C CA . SER A 1 86 ? -4.560 12.067 3.713 1.00 84.31 86 SER A CA 1
ATOM 637 C C . SER A 1 86 ? -4.686 10.828 4.611 1.00 84.31 86 SER A C 1
ATOM 639 O O . SER A 1 86 ? -5.544 10.784 5.499 1.00 84.31 86 SER A O 1
ATOM 641 N N . ILE A 1 87 ? -3.780 9.854 4.461 1.00 84.44 87 ILE A N 1
ATOM 642 C CA . ILE A 1 87 ? -3.722 8.646 5.302 1.00 84.44 87 ILE A CA 1
ATOM 643 C C . ILE A 1 87 ? -3.566 9.017 6.777 1.00 84.44 87 ILE A C 1
ATOM 645 O O . ILE A 1 87 ? -4.319 8.542 7.629 1.00 84.44 87 ILE A O 1
ATOM 649 N N . LEU A 1 88 ? -2.607 9.891 7.086 1.00 83.25 88 LEU A N 1
ATOM 650 C CA . LEU A 1 88 ? -2.328 10.308 8.459 1.00 83.25 88 LEU A CA 1
ATOM 651 C C . LEU A 1 88 ? -3.511 11.052 9.086 1.00 83.25 88 LEU A C 1
ATOM 653 O O . LEU A 1 88 ? -3.792 10.863 10.272 1.00 83.25 88 LEU A O 1
ATOM 657 N N . SER A 1 89 ? -4.218 11.869 8.302 1.00 84.44 89 SER A N 1
ATOM 658 C CA . SER A 1 89 ? -5.437 12.551 8.745 1.00 84.44 89 SER A CA 1
ATOM 659 C C . SER A 1 89 ? -6.533 11.547 9.123 1.00 84.44 89 SER A C 1
ATOM 661 O O . SER A 1 89 ? -7.029 11.571 10.251 1.00 84.44 89 SER A O 1
ATOM 663 N N . ARG A 1 90 ? -6.829 10.585 8.236 1.00 85.50 90 ARG A N 1
ATOM 664 C CA . ARG A 1 90 ? -7.816 9.514 8.470 1.00 85.50 90 ARG A CA 1
ATOM 665 C C . ARG A 1 90 ? -7.466 8.646 9.681 1.00 85.50 90 ARG A C 1
ATOM 667 O O . ARG A 1 90 ? -8.339 8.337 10.489 1.00 85.50 90 ARG A O 1
ATOM 674 N N . TYR A 1 91 ? -6.189 8.307 9.854 1.00 82.06 91 TYR A N 1
ATOM 675 C CA . TYR A 1 91 ? -5.713 7.562 11.022 1.00 82.06 91 TYR A CA 1
ATOM 676 C C . TYR A 1 91 ? -5.980 8.313 12.331 1.00 82.06 91 TYR A C 1
ATOM 678 O O . TYR A 1 91 ? -6.517 7.735 13.273 1.00 82.06 91 TYR A O 1
ATOM 686 N N . ARG A 1 92 ? -5.659 9.614 12.396 1.00 82.38 92 ARG A N 1
ATOM 687 C CA . ARG A 1 92 ? -5.896 10.438 13.599 1.00 82.38 92 ARG A CA 1
ATOM 688 C C . ARG A 1 92 ? -7.376 10.561 13.953 1.00 82.38 92 ARG A C 1
ATOM 690 O O . ARG A 1 92 ? -7.698 10.739 15.121 1.00 82.38 92 ARG A O 1
ATOM 697 N N . GLN A 1 93 ? -8.251 10.452 12.959 1.00 86.19 93 GLN A N 1
ATOM 698 C CA . GLN A 1 93 ? -9.703 10.455 13.127 1.00 86.19 93 GLN A CA 1
ATOM 699 C C . GLN A 1 93 ? -10.271 9.073 13.495 1.00 86.19 93 GLN A C 1
ATOM 701 O O . GLN A 1 93 ? -11.476 8.941 13.672 1.00 86.19 93 GLN A O 1
ATOM 706 N N . GLY A 1 94 ? -9.431 8.036 13.604 1.00 83.50 94 GLY A N 1
ATOM 707 C CA . GLY A 1 94 ? -9.866 6.677 13.933 1.00 83.50 94 GLY A CA 1
ATOM 708 C C . GLY A 1 94 ? -10.531 5.930 12.774 1.00 83.50 94 GLY A C 1
ATOM 709 O O . GLY A 1 94 ? -11.132 4.884 12.998 1.00 83.50 94 GLY A O 1
ATOM 710 N N . ALA A 1 95 ? -10.404 6.413 11.532 1.00 83.12 95 ALA A N 1
ATOM 711 C CA . ALA A 1 95 ? -11.087 5.844 10.364 1.00 83.12 95 ALA A CA 1
ATOM 712 C C . ALA A 1 95 ? -10.666 4.400 10.022 1.00 83.12 95 ALA A C 1
ATOM 714 O O . ALA A 1 95 ? -11.333 3.730 9.238 1.00 83.12 95 ALA A O 1
ATOM 715 N N . PHE A 1 96 ? -9.555 3.928 10.593 1.00 79.94 96 PHE A N 1
ATOM 716 C CA . PHE A 1 96 ? -9.032 2.575 10.410 1.00 79.94 96 PHE A CA 1
ATOM 717 C C . PHE A 1 96 ? -9.207 1.697 11.651 1.00 79.94 96 PHE A C 1
ATOM 719 O O . PHE A 1 96 ? -8.643 0.615 11.700 1.00 79.94 96 PHE A O 1
ATOM 726 N N . SER A 1 97 ? -9.946 2.126 12.670 1.00 79.06 97 SER A N 1
ATOM 727 C CA . SER A 1 97 ? -10.185 1.294 13.851 1.00 79.06 97 SER A CA 1
ATOM 728 C C . SER A 1 97 ? -11.448 0.444 13.682 1.00 79.06 97 SER A C 1
ATOM 730 O O . SER A 1 97 ? -12.377 0.797 12.948 1.00 79.06 97 SER A O 1
ATOM 732 N N . TYR A 1 98 ? -11.488 -0.699 14.364 1.00 69.88 98 TYR A N 1
ATOM 733 C CA . TYR A 1 98 ? -12.747 -1.382 14.656 1.00 69.88 98 TYR A CA 1
ATOM 734 C C . TYR A 1 98 ? -13.368 -0.717 15.891 1.00 69.88 98 TYR A C 1
ATOM 736 O O . TYR A 1 98 ? -12.633 -0.330 16.801 1.00 69.88 98 TYR A O 1
ATOM 744 N N . ALA A 1 99 ? -14.685 -0.498 15.854 1.00 64.12 99 ALA A N 1
ATOM 745 C CA . ALA A 1 99 ? -15.445 0.017 16.993 1.00 64.12 99 ALA A CA 1
ATOM 746 C C . ALA A 1 99 ? -15.562 -1.046 18.091 1.00 64.12 99 ALA A C 1
ATOM 748 O O . ALA A 1 99 ? -15.612 -2.244 17.726 1.00 64.12 99 ALA A O 1
#

Radius of gyration: 15.02 Å; Cα contacts (8 Å, |Δi|>4): 67; chains: 1; bounding box: 34×30×36 Å